Protein AF-A0A8T2LLG4-F1 (afdb_monomer)

Nearest PDB structures (foldseek):
  9bia-assembly1_C  TM=9.193E-01  e=3.62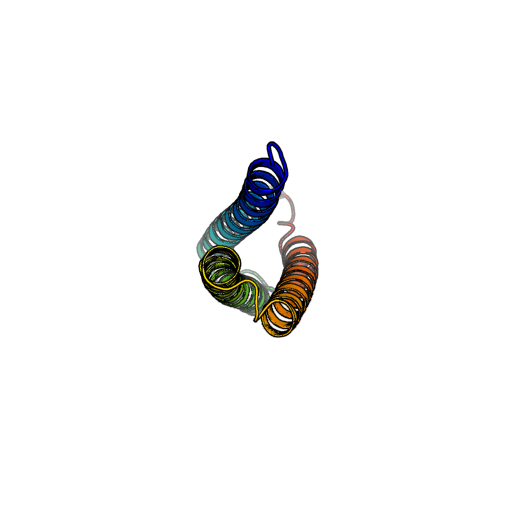6E-09  Mus musculus
  8sza-assembly1_B  TM=8.390E-01  e=1.540E-07  Homo sapiens
  8szb-assembly1_A  TM=8.458E-01  e=3.452E-07  Homo sapiens
  8to0-assembly1_C  TM=4.791E-01  e=3.557E+00  Mus musculus

Mean predicted aligned error: 8.02 Å

Secondary structure (DSSP, 8-state):
-TTSHHHHHHHHHHHHHHHHHHHHHHHHHHHHHHHH-TTSTTHHHHHHHHHHHHHHHHHHHHHHHHHHHHHTT-GGGHHHHHHHHHHHHHHHHHHHHHHHHHHHHH-PPP---

Foldseek 3Di:
DPDPVVVVVVVLVVVLVVLVVLLVVLVVLLVVLVVVPPVDPCSVVLNVLSVVLNVLSVVLNVLSVVLVVCVVPDPVCVVVSVVSVVVSVVSVVVSVVSVVVSCVSSPDPPDDD

pLDDT: mean 78.87, std 12.92, range [36.06, 92.12]

InterPro domains:
  IPR007007 Ninjurin [PF04923] (4-105)
  IPR007007 Ninjurin [PTHR12316] (2-112)

Organism: Astyanax mexicanus (NCBI:txid7994)

Radius of gyration: 17.89 Å; Cα contacts (8 Å, |Δi|>4): 57; chains: 1; bounding box: 47×22×56 Å

Sequence (113 aa):
SLNMNHYANKKSAAESMLDIALLMANASQLKAVLEQGPQFNFYAPLITLISLSLGLQIMVGVLLIFIVKWNLNDEEKQHQLNLMENIATGCVFIIVVINVFITAFGVQRPNQN

Structure (mmCIF, N/CA/C/O backbone):
data_AF-A0A8T2LLG4-F1
#
_entry.id   AF-A0A8T2LLG4-F1
#
loop_
_atom_site.group_PDB
_atom_site.id
_atom_site.type_symbol
_atom_site.label_atom_id
_atom_site.label_alt_id
_atom_site.label_comp_id
_atom_site.label_asym_id
_atom_site.label_entity_id
_atom_site.label_seq_id
_atom_site.pdbx_PDB_ins_code
_atom_site.Cartn_x
_atom_site.Cartn_y
_atom_site.Cartn_z
_atom_site.occupancy
_atom_site.B_iso_or_equiv
_atom_site.auth_seq_id
_atom_site.auth_comp_id
_atom_site.auth_asym_id
_atom_site.auth_atom_id
_atom_site.pdbx_PDB_model_num
ATOM 1 N N . SER A 1 1 ? 9.347 1.624 -33.944 1.00 48.06 1 SER A N 1
ATOM 2 C CA . SER A 1 1 ? 9.451 1.328 -32.498 1.00 48.06 1 SER A CA 1
ATOM 3 C C . SER A 1 1 ? 8.557 2.221 -31.629 1.00 48.06 1 SER A C 1
ATOM 5 O O . SER A 1 1 ? 8.730 2.265 -30.417 1.00 48.06 1 SER A O 1
ATOM 7 N N . LEU A 1 2 ? 7.555 2.899 -32.204 1.00 48.56 2 LEU A N 1
ATOM 8 C CA . LEU A 1 2 ? 6.590 3.684 -31.439 1.00 48.56 2 LEU A CA 1
ATOM 9 C C . LEU A 1 2 ? 5.526 2.758 -30.832 1.00 48.56 2 LEU A C 1
ATOM 11 O O . LEU A 1 2 ? 4.964 1.936 -31.549 1.00 48.56 2 LEU A O 1
ATOM 15 N N . ASN A 1 3 ? 5.251 2.962 -29.540 1.00 54.22 3 ASN A N 1
ATOM 16 C CA . ASN A 1 3 ? 4.079 2.514 -28.764 1.00 54.22 3 ASN A CA 1
ATOM 17 C C . ASN A 1 3 ? 4.227 1.362 -27.749 1.00 54.22 3 ASN A C 1
ATOM 19 O O . ASN A 1 3 ? 3.244 1.090 -27.071 1.00 54.22 3 ASN A O 1
ATOM 23 N N . MET A 1 4 ? 5.403 0.759 -27.522 1.00 54.69 4 MET A N 1
ATOM 24 C CA . MET A 1 4 ? 5.561 -0.188 -26.391 1.00 54.69 4 MET A CA 1
ATOM 25 C C . MET A 1 4 ? 5.919 0.533 -25.077 1.00 54.69 4 MET A C 1
ATOM 27 O O . MET A 1 4 ? 5.211 0.395 -24.082 1.00 54.69 4 MET A O 1
ATOM 31 N N . ASN A 1 5 ? 6.932 1.411 -25.094 1.00 57.47 5 ASN A N 1
ATOM 32 C CA . ASN A 1 5 ? 7.361 2.165 -23.900 1.00 57.47 5 ASN A CA 1
ATOM 33 C C . ASN A 1 5 ? 6.267 3.090 -23.347 1.00 57.47 5 ASN A C 1
ATOM 35 O O . ASN A 1 5 ? 6.177 3.316 -22.144 1.00 57.47 5 ASN A O 1
ATOM 39 N N . HIS A 1 6 ? 5.398 3.609 -24.217 1.00 58.16 6 HIS A N 1
ATOM 40 C CA . HIS A 1 6 ? 4.282 4.456 -23.795 1.00 58.16 6 HIS A CA 1
ATOM 41 C C . HIS A 1 6 ? 3.151 3.648 -23.136 1.00 58.16 6 HIS A C 1
ATOM 43 O O . HIS A 1 6 ? 2.459 4.165 -22.261 1.00 58.16 6 HIS A O 1
ATOM 49 N N . TYR A 1 7 ? 2.974 2.381 -23.526 1.00 57.16 7 TYR A N 1
ATOM 50 C CA . TYR A 1 7 ? 1.990 1.478 -22.932 1.00 57.16 7 TYR A CA 1
ATOM 51 C C . TYR A 1 7 ? 2.479 0.931 -21.584 1.00 57.16 7 TYR A C 1
ATOM 53 O O . TYR A 1 7 ? 1.745 0.988 -20.599 1.00 57.16 7 TYR A O 1
ATOM 61 N N . ALA A 1 8 ? 3.746 0.510 -21.514 1.00 59.62 8 ALA A N 1
ATOM 62 C CA . ALA A 1 8 ? 4.380 0.047 -20.280 1.00 59.62 8 ALA A CA 1
ATOM 63 C C . ALA A 1 8 ? 4.379 1.131 -19.185 1.00 59.62 8 ALA A C 1
ATOM 65 O O . ALA A 1 8 ? 3.955 0.871 -18.059 1.00 59.62 8 ALA A O 1
ATOM 66 N N . ASN A 1 9 ? 4.734 2.375 -19.530 1.00 64.69 9 ASN A N 1
ATOM 67 C CA . ASN A 1 9 ? 4.717 3.480 -18.567 1.00 64.69 9 ASN A CA 1
ATOM 68 C C . ASN A 1 9 ? 3.305 3.826 -18.079 1.00 64.69 9 ASN A C 1
ATOM 70 O O . ASN A 1 9 ? 3.126 4.115 -16.900 1.00 64.69 9 ASN A O 1
ATOM 74 N N . LYS A 1 10 ? 2.288 3.793 -18.952 1.00 66.38 10 LYS A N 1
ATOM 75 C CA . LYS A 1 10 ? 0.900 4.072 -18.546 1.00 66.38 10 LYS A CA 1
ATOM 76 C C . LYS A 1 10 ? 0.318 2.971 -17.664 1.00 66.38 10 LYS A C 1
ATOM 78 O O . LYS A 1 10 ? -0.394 3.288 -16.716 1.00 66.38 10 LYS A O 1
ATOM 83 N N . LYS A 1 11 ? 0.635 1.705 -17.952 1.00 68.25 11 LYS A N 1
ATOM 84 C CA . LYS A 1 11 ? 0.229 0.565 -17.123 1.00 68.25 11 LYS A CA 1
ATOM 85 C C . LYS A 1 11 ? 0.825 0.676 -15.716 1.00 68.25 11 LYS A C 1
ATOM 87 O O . LYS A 1 11 ? 0.078 0.675 -14.745 1.00 68.25 11 LYS A O 1
ATOM 92 N N . SER A 1 12 ? 2.137 0.888 -15.620 1.00 69.81 12 SER A N 1
ATOM 93 C CA . SER A 1 12 ? 2.827 1.053 -14.334 1.00 69.81 12 SER A CA 1
ATOM 94 C C . SER A 1 12 ? 2.356 2.297 -13.563 1.00 69.81 12 SER A C 1
ATOM 96 O O . SER A 1 12 ? 2.190 2.264 -12.342 1.00 69.81 12 SER A O 1
ATOM 98 N N . ALA A 1 13 ? 2.058 3.397 -14.263 1.00 72.12 13 ALA A N 1
ATOM 99 C CA . ALA A 1 13 ? 1.462 4.579 -13.647 1.00 72.12 13 ALA A CA 1
ATOM 100 C C . ALA A 1 13 ? 0.066 4.293 -13.064 1.00 72.12 13 ALA A C 1
ATOM 102 O O . ALA A 1 13 ? -0.235 4.739 -11.963 1.00 72.12 13 ALA A O 1
ATOM 103 N N . ALA A 1 14 ? -0.783 3.536 -13.765 1.00 75.56 14 ALA A N 1
ATOM 104 C CA . ALA A 1 14 ? -2.106 3.171 -13.261 1.00 75.56 14 ALA A CA 1
ATOM 105 C C . ALA A 1 14 ? -2.029 2.222 -12.052 1.00 75.56 14 ALA A C 1
ATOM 107 O O . ALA A 1 14 ? -2.751 2.421 -11.076 1.00 75.56 14 ALA A O 1
ATOM 108 N N . GLU A 1 15 ? -1.129 1.235 -12.091 1.00 70.81 15 GLU A N 1
ATOM 109 C CA . GLU A 1 15 ? -0.879 0.317 -10.971 1.00 70.81 15 GLU A CA 1
ATOM 110 C C . GLU A 1 15 ? -0.378 1.078 -9.733 1.00 70.81 15 GLU A C 1
ATOM 112 O O . GLU A 1 15 ? -0.964 0.970 -8.659 1.00 70.81 15 GLU A O 1
ATOM 117 N N . SER A 1 16 ? 0.618 1.954 -9.896 1.00 76.06 16 SER A N 1
ATOM 118 C CA . SER A 1 16 ? 1.119 2.781 -8.788 1.00 76.06 16 SER A CA 1
ATOM 119 C C . SER A 1 16 ? 0.074 3.758 -8.231 1.00 76.06 16 SER A C 1
ATOM 121 O O . SER A 1 16 ? 0.025 3.977 -7.021 1.00 76.06 16 SER A O 1
ATOM 123 N N . MET A 1 17 ? -0.798 4.328 -9.071 1.00 82.62 17 MET A N 1
ATOM 124 C CA . MET A 1 17 ? -1.892 5.190 -8.603 1.00 82.62 17 MET A CA 1
ATOM 125 C C . MET A 1 17 ? -2.920 4.423 -7.765 1.00 82.62 17 MET A C 1
ATOM 127 O O . MET A 1 17 ? -3.394 4.956 -6.759 1.00 82.62 17 MET A O 1
ATOM 131 N N . LEU A 1 18 ? -3.254 3.187 -8.151 1.00 82.94 18 LEU A N 1
ATOM 132 C CA . LEU A 1 18 ? -4.161 2.331 -7.385 1.00 82.94 18 LEU A CA 1
ATOM 133 C C . LEU A 1 18 ? -3.587 2.032 -5.992 1.00 82.94 18 LEU A C 1
ATOM 135 O O . LEU A 1 18 ? -4.295 2.171 -4.993 1.00 82.94 18 LEU A O 1
ATOM 139 N N . ASP A 1 19 ? -2.300 1.695 -5.919 1.00 82.56 19 ASP A N 1
ATOM 140 C CA . ASP A 1 19 ? -1.628 1.399 -4.652 1.00 82.56 19 ASP A CA 1
ATOM 141 C C . ASP A 1 19 ? -1.598 2.615 -3.719 1.00 82.56 19 ASP A C 1
ATOM 143 O O . ASP A 1 19 ? -1.882 2.495 -2.524 1.00 82.56 19 ASP A O 1
ATOM 147 N N . ILE A 1 20 ? -1.327 3.806 -4.264 1.00 83.75 20 ILE A N 1
ATOM 148 C CA . ILE A 1 20 ? -1.349 5.061 -3.501 1.00 83.75 20 ILE A CA 1
ATOM 149 C C . ILE A 1 20 ? -2.760 5.365 -2.986 1.00 83.75 20 ILE A C 1
ATOM 151 O O . ILE A 1 20 ? -2.915 5.782 -1.836 1.00 83.75 20 ILE A O 1
ATOM 155 N N . ALA A 1 21 ? -3.796 5.145 -3.800 1.00 86.44 21 ALA A N 1
ATOM 156 C CA . ALA A 1 21 ? -5.181 5.356 -3.386 1.00 86.44 21 ALA A CA 1
ATOM 157 C C . ALA A 1 21 ? -5.573 4.421 -2.230 1.00 86.44 21 ALA A C 1
ATOM 159 O O . ALA A 1 21 ? -6.165 4.868 -1.245 1.00 86.44 21 ALA A O 1
ATOM 160 N N . LEU A 1 22 ? -5.185 3.144 -2.309 1.00 82.19 22 LEU A N 1
ATOM 161 C CA . LEU A 1 22 ? -5.409 2.179 -1.233 1.00 82.19 22 LEU A CA 1
ATOM 162 C C . LEU A 1 22 ? -4.620 2.539 0.033 1.00 82.19 22 LEU A C 1
ATOM 164 O O . LEU A 1 22 ? -5.145 2.396 1.137 1.00 82.19 22 LEU A O 1
ATOM 168 N N . LEU A 1 23 ? -3.386 3.034 -0.099 1.00 86.06 23 LEU A N 1
ATOM 169 C CA . LEU A 1 23 ? -2.585 3.506 1.034 1.00 86.06 23 LEU A CA 1
ATOM 170 C C . LEU A 1 23 ? -3.253 4.701 1.718 1.00 86.06 23 LEU A C 1
ATOM 172 O O . LEU A 1 23 ? -3.382 4.726 2.942 1.00 86.06 23 LEU A O 1
ATOM 176 N N . MET A 1 24 ? -3.732 5.669 0.936 1.00 87.31 24 MET A N 1
ATOM 177 C CA . MET A 1 24 ? -4.432 6.845 1.450 1.00 87.31 24 MET A CA 1
ATOM 178 C C . MET A 1 24 ? -5.736 6.463 2.165 1.00 87.31 24 MET A C 1
ATOM 180 O O . MET A 1 24 ? -6.003 6.959 3.262 1.00 87.31 24 MET A O 1
ATOM 184 N N . ALA A 1 25 ? -6.518 5.547 1.589 1.00 85.31 25 ALA A N 1
ATOM 185 C CA . ALA A 1 25 ? -7.741 5.039 2.204 1.00 85.31 25 ALA A CA 1
ATOM 186 C C . ALA A 1 25 ? -7.456 4.324 3.535 1.00 85.31 25 ALA A C 1
ATOM 188 O O . ALA A 1 25 ? -8.157 4.551 4.522 1.00 85.31 25 ALA A O 1
ATOM 189 N N . ASN A 1 26 ? -6.408 3.501 3.597 1.00 84.81 26 ASN A N 1
ATOM 190 C CA . ASN A 1 26 ? -6.005 2.812 4.823 1.00 84.81 26 ASN A CA 1
ATOM 191 C C . ASN A 1 26 ? -5.479 3.776 5.891 1.00 84.81 26 ASN A C 1
ATOM 193 O O . ASN A 1 26 ? -5.815 3.628 7.063 1.00 84.81 26 ASN A O 1
ATOM 197 N N . ALA A 1 27 ? -4.717 4.802 5.507 1.00 85.69 27 ALA A N 1
ATOM 198 C CA . ALA A 1 27 ? -4.244 5.831 6.431 1.00 85.69 27 ALA A CA 1
ATOM 199 C C . ALA A 1 27 ? -5.405 6.646 7.030 1.00 85.69 27 ALA A C 1
ATOM 201 O O . ALA A 1 27 ? -5.425 6.920 8.232 1.00 85.69 27 ALA A O 1
ATOM 202 N N . SER A 1 28 ? -6.402 6.994 6.210 1.00 86.88 28 SER A N 1
ATOM 203 C C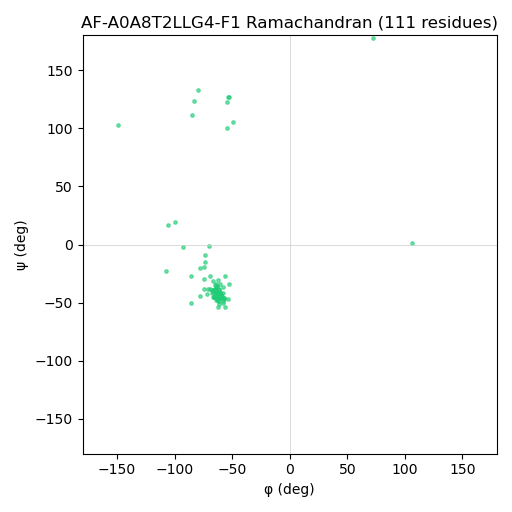A . SER A 1 28 ? -7.617 7.668 6.678 1.00 86.88 28 SER A CA 1
ATOM 204 C C . SER A 1 28 ? -8.419 6.788 7.643 1.00 86.88 28 SER A C 1
ATOM 206 O O . SER A 1 28 ? -8.812 7.256 8.712 1.00 86.88 28 SER A O 1
ATOM 208 N N . GLN A 1 29 ? -8.584 5.500 7.325 1.00 83.75 29 GLN A N 1
ATOM 209 C CA . GLN A 1 29 ? -9.235 4.535 8.214 1.00 83.75 29 GLN A CA 1
ATOM 210 C C . GLN A 1 29 ? -8.467 4.347 9.527 1.00 83.75 29 GLN A C 1
ATOM 212 O O . GLN A 1 29 ? -9.088 4.320 10.587 1.00 83.75 29 GLN A O 1
ATOM 217 N N . LEU A 1 30 ? -7.128 4.287 9.493 1.00 86.19 30 LEU A N 1
ATOM 218 C CA . LEU A 1 30 ? -6.308 4.207 10.705 1.00 86.19 30 LEU A CA 1
ATOM 219 C C . LEU A 1 30 ? -6.574 5.398 11.623 1.00 86.19 30 LEU A C 1
ATOM 221 O O . LEU A 1 30 ? -6.829 5.212 12.810 1.00 86.19 30 LEU A O 1
ATOM 225 N N . LYS A 1 31 ? -6.558 6.615 11.065 1.00 86.25 31 LYS A N 1
ATOM 226 C CA . LYS A 1 31 ? -6.871 7.840 11.809 1.00 86.25 31 LYS A CA 1
ATOM 227 C C . LYS A 1 31 ? -8.264 7.761 12.438 1.00 86.25 31 LYS A C 1
ATOM 229 O O . LYS A 1 31 ? -8.394 8.030 13.626 1.00 86.25 31 LYS A O 1
ATOM 234 N N . ALA A 1 32 ? -9.272 7.327 11.682 1.00 83.88 32 ALA A N 1
ATOM 235 C CA . ALA A 1 32 ? -10.642 7.199 12.178 1.00 83.88 32 ALA A CA 1
ATOM 236 C C . ALA A 1 32 ? -10.791 6.147 13.295 1.00 83.88 32 ALA A C 1
ATOM 238 O O . ALA A 1 32 ? -11.598 6.323 14.208 1.00 83.88 32 ALA A O 1
ATOM 239 N N . VAL A 1 33 ? -10.032 5.045 13.249 1.00 82.50 33 VAL A N 1
ATOM 240 C CA . VAL A 1 33 ? -10.021 4.038 14.326 1.00 82.50 33 VAL A CA 1
ATOM 241 C C . VAL A 1 33 ? -9.313 4.582 15.566 1.00 82.50 33 VAL A C 1
ATOM 243 O O . VAL A 1 33 ? -9.825 4.421 16.669 1.00 82.50 33 VAL A O 1
ATOM 246 N N . LEU A 1 34 ? -8.183 5.277 15.400 1.00 83.00 34 LEU A N 1
ATOM 247 C CA . LEU A 1 34 ? -7.461 5.914 16.506 1.00 83.00 34 LEU A CA 1
ATOM 248 C C . LEU A 1 34 ? -8.307 6.989 17.208 1.00 83.00 34 LEU A C 1
ATOM 250 O O . LEU A 1 34 ? -8.283 7.070 18.433 1.00 83.00 34 LEU A O 1
ATOM 254 N N . GLU A 1 35 ? -9.089 7.770 16.456 1.00 82.25 35 GLU A N 1
ATOM 255 C CA . GLU A 1 35 ? -9.996 8.796 16.997 1.00 82.25 35 GLU A CA 1
ATOM 256 C C . GLU A 1 35 ? -11.156 8.211 17.819 1.00 82.25 35 GLU A C 1
ATOM 258 O O . GLU A 1 35 ? -11.591 8.839 18.781 1.00 82.25 35 GLU A O 1
ATOM 263 N N . GLN A 1 36 ? -11.634 7.004 17.494 1.00 79.69 36 GLN A N 1
ATOM 264 C CA . GLN A 1 36 ? -12.654 6.307 18.297 1.00 79.69 36 GLN A CA 1
ATOM 265 C C . GLN A 1 36 ? -12.115 5.841 19.658 1.00 79.69 36 GLN A C 1
ATOM 267 O O . GLN A 1 36 ? -12.873 5.707 20.619 1.00 79.69 36 GLN A O 1
ATOM 272 N N . GLY A 1 37 ? -10.806 5.600 19.751 1.00 76.75 37 GLY A N 1
ATOM 273 C CA . GLY A 1 37 ? -10.146 5.151 20.969 1.00 76.75 37 GLY A CA 1
ATOM 274 C C . GLY A 1 37 ? -10.441 3.690 21.359 1.00 76.75 37 GLY A C 1
ATOM 275 O O . GLY A 1 37 ? -11.215 2.979 20.713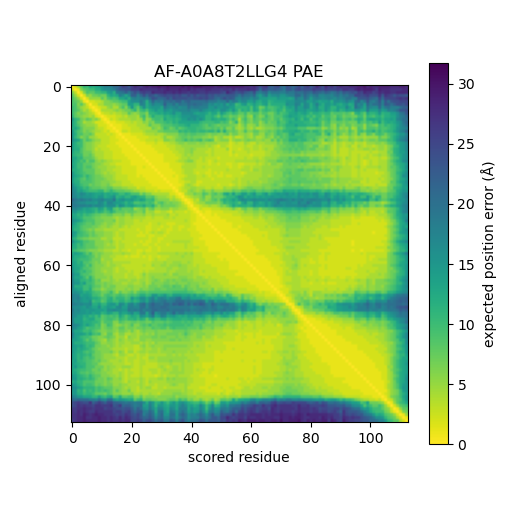 1.00 76.75 37 GLY A O 1
ATOM 276 N N . PRO A 1 38 ? -9.827 3.209 22.455 1.00 77.00 38 PRO A N 1
ATOM 277 C CA . PRO A 1 38 ? -9.826 1.795 22.849 1.00 77.00 38 PRO A CA 1
ATOM 278 C C . PRO A 1 38 ? -11.177 1.260 23.348 1.00 77.00 38 PRO A C 1
ATOM 280 O O . PRO A 1 38 ? -11.281 0.081 23.674 1.00 77.00 38 PRO A O 1
ATOM 283 N N . GLN A 1 39 ? -12.215 2.099 23.410 1.00 73.81 39 GLN A N 1
ATOM 284 C CA . GLN A 1 39 ? -13.574 1.691 23.791 1.00 73.81 39 GLN A CA 1
ATOM 285 C C . GLN A 1 39 ? -14.281 0.885 22.688 1.00 73.81 39 GLN A C 1
ATOM 287 O O . GLN A 1 39 ? -15.343 0.307 22.911 1.00 73.81 39 GLN A O 1
ATOM 292 N N . PHE A 1 40 ? -13.687 0.824 21.496 1.00 71.44 40 PHE A N 1
ATOM 293 C CA . PHE A 1 40 ? -14.183 0.038 20.382 1.00 71.44 40 PHE A CA 1
ATOM 294 C C . PHE A 1 40 ? -13.726 -1.430 20.483 1.00 71.44 40 PHE A C 1
ATOM 296 O O . PHE A 1 40 ? -12.533 -1.725 20.516 1.00 71.44 40 PHE A O 1
ATOM 303 N N . ASN A 1 41 ? -14.675 -2.375 20.478 1.00 75.56 41 ASN A N 1
ATOM 304 C CA . ASN A 1 41 ? -14.402 -3.811 20.677 1.00 75.56 41 ASN A CA 1
ATOM 305 C C . ASN A 1 41 ? -13.394 -4.416 19.685 1.00 75.56 41 ASN A C 1
ATOM 307 O O . ASN A 1 41 ? -12.718 -5.387 20.015 1.00 75.56 41 ASN A O 1
ATOM 311 N N . PHE A 1 42 ? -13.277 -3.853 18.480 1.00 77.88 42 PHE A N 1
ATOM 312 C CA . PHE A 1 42 ? -12.333 -4.321 17.462 1.00 77.88 42 PHE A CA 1
ATOM 313 C C . PHE A 1 42 ? -11.123 -3.390 17.287 1.00 77.88 42 PHE A C 1
ATOM 315 O O . PHE A 1 42 ? -10.416 -3.508 16.293 1.00 77.88 42 PHE A O 1
ATOM 322 N N . TYR A 1 43 ? -10.847 -2.494 18.241 1.00 78.44 43 TYR A N 1
ATOM 323 C CA . TYR A 1 43 ? -9.789 -1.478 18.140 1.00 78.44 43 TYR A CA 1
ATOM 324 C C . TYR A 1 43 ? -8.406 -2.084 17.873 1.00 78.44 43 TYR A C 1
ATOM 326 O O . TYR A 1 43 ? -7.756 -1.749 16.886 1.00 78.44 43 TYR A O 1
ATOM 334 N N . ALA A 1 44 ? -7.978 -3.031 18.712 1.00 83.81 44 ALA A N 1
ATOM 335 C CA . ALA A 1 44 ? -6.691 -3.703 18.552 1.00 83.81 44 ALA A CA 1
ATOM 336 C C . ALA A 1 44 ? -6.583 -4.498 17.231 1.00 83.81 44 ALA A C 1
ATOM 338 O O . ALA A 1 44 ? -5.649 -4.228 16.474 1.00 83.81 44 ALA A O 1
ATOM 339 N N . PRO A 1 45 ? -7.515 -5.417 16.887 1.00 85.94 45 PRO A N 1
ATOM 340 C CA . PRO A 1 45 ? -7.405 -6.176 15.643 1.00 85.94 45 PRO A CA 1
ATOM 341 C C . PRO A 1 45 ? -7.487 -5.297 14.384 1.00 85.94 45 PRO A C 1
ATOM 343 O O . PRO A 1 45 ? -6.736 -5.548 13.443 1.00 85.94 45 PRO A O 1
ATOM 346 N N . LEU A 1 46 ? -8.309 -4.239 14.355 1.00 86.81 46 LEU A N 1
ATOM 347 C CA . LEU A 1 46 ? -8.346 -3.312 13.213 1.00 86.81 46 LEU A CA 1
ATOM 348 C C . LEU A 1 46 ? -7.046 -2.536 13.048 1.00 86.81 46 LEU A C 1
ATOM 350 O O . LEU A 1 46 ? -6.538 -2.453 11.934 1.00 86.81 46 LEU A O 1
ATOM 354 N N . ILE A 1 47 ? -6.476 -2.003 14.130 1.00 87.56 47 ILE A N 1
ATOM 355 C CA . ILE A 1 47 ? -5.191 -1.296 14.057 1.00 87.56 47 ILE A CA 1
ATOM 356 C C . ILE A 1 47 ? -4.090 -2.231 13.558 1.00 87.56 47 ILE A C 1
ATOM 358 O O . ILE A 1 47 ? -3.276 -1.818 12.731 1.00 87.56 47 ILE A O 1
ATOM 362 N N . THR A 1 48 ? -4.072 -3.489 14.008 1.00 90.56 48 THR A N 1
ATOM 363 C CA . THR A 1 48 ? -3.111 -4.485 13.522 1.00 90.56 48 THR A CA 1
ATOM 364 C C . THR A 1 48 ? -3.295 -4.768 12.032 1.00 90.56 48 THR A C 1
ATOM 366 O O . THR A 1 48 ? -2.310 -4.739 11.296 1.00 90.56 48 THR A O 1
ATOM 369 N N . LEU A 1 49 ? -4.529 -4.987 11.564 1.00 90.44 49 LEU A N 1
ATOM 370 C CA . LEU A 1 49 ? -4.818 -5.233 10.147 1.00 90.44 49 LEU A CA 1
ATOM 371 C C . LEU A 1 49 ? -4.445 -4.029 9.270 1.00 90.44 49 LEU A C 1
ATOM 373 O O . LEU A 1 49 ? -3.782 -4.199 8.247 1.00 90.44 49 LEU A O 1
ATOM 377 N N . ILE A 1 50 ? -4.811 -2.813 9.687 1.00 89.94 50 ILE A N 1
ATOM 378 C CA . ILE A 1 50 ? -4.505 -1.585 8.943 1.00 89.94 50 ILE A CA 1
ATOM 379 C C . ILE A 1 50 ? -2.991 -1.339 8.899 1.00 89.94 50 ILE A C 1
ATOM 381 O O . ILE A 1 50 ? -2.447 -1.056 7.833 1.00 89.94 50 ILE A O 1
ATOM 385 N N . SER A 1 51 ? -2.287 -1.508 10.022 1.00 91.25 51 SER A N 1
ATOM 386 C CA . SER A 1 51 ? -0.825 -1.354 10.078 1.00 91.25 51 SER A CA 1
ATOM 387 C C . SER A 1 51 ? -0.108 -2.394 9.214 1.00 91.25 51 SER A C 1
ATOM 389 O O . SER A 1 51 ? 0.840 -2.055 8.506 1.00 91.25 51 SER A O 1
ATOM 391 N N . LEU A 1 52 ? -0.582 -3.646 9.225 1.00 91.75 52 LEU A N 1
ATOM 392 C CA . LEU A 1 52 ? -0.068 -4.707 8.359 1.00 91.75 52 LEU A CA 1
ATOM 393 C C . LEU A 1 52 ? -0.265 -4.352 6.880 1.00 91.75 52 LEU A C 1
ATOM 395 O O . LEU A 1 52 ? 0.672 -4.475 6.092 1.00 91.75 52 LEU A O 1
ATOM 399 N N . SER A 1 53 ? -1.448 -3.854 6.508 1.00 91.12 53 SER A N 1
ATOM 400 C CA . SER A 1 53 ? -1.711 -3.425 5.136 1.00 91.12 53 SER A CA 1
ATOM 401 C C . SER A 1 53 ? -0.821 -2.256 4.708 1.00 91.12 53 SER A C 1
ATOM 403 O O . SER A 1 53 ? -0.302 -2.283 3.595 1.00 91.12 53 SER A O 1
ATOM 405 N N . LEU A 1 54 ? -0.626 -1.249 5.566 1.00 91.25 54 LEU A N 1
ATOM 406 C CA . LEU A 1 54 ? 0.233 -0.098 5.269 1.00 91.25 54 LEU A CA 1
ATOM 407 C C . LEU A 1 54 ? 1.696 -0.521 5.083 1.00 91.25 54 LEU A C 1
ATOM 409 O O . LEU A 1 54 ? 2.354 -0.075 4.144 1.00 91.25 54 LEU A O 1
ATOM 413 N N . GLY A 1 55 ? 2.196 -1.425 5.931 1.00 92.12 55 GLY A N 1
ATOM 414 C CA . GLY A 1 55 ? 3.546 -1.975 5.798 1.00 92.12 55 GLY A CA 1
ATOM 415 C C . GLY A 1 55 ? 3.745 -2.726 4.479 1.00 92.12 55 GLY A C 1
ATOM 416 O O . GLY A 1 55 ? 4.731 -2.495 3.776 1.00 92.12 55 GLY A O 1
ATOM 417 N N . LEU A 1 56 ? 2.780 -3.573 4.101 1.00 90.44 56 LEU A N 1
ATOM 418 C CA . LEU A 1 56 ? 2.810 -4.292 2.826 1.00 90.44 56 LEU A CA 1
ATOM 419 C C . LEU A 1 56 ? 2.741 -3.337 1.624 1.00 90.44 56 LEU A C 1
ATOM 421 O O . LEU A 1 56 ? 3.485 -3.528 0.666 1.00 90.44 56 LEU A O 1
ATOM 425 N N . GLN A 1 57 ? 1.916 -2.287 1.678 1.00 90.38 57 GLN A N 1
ATOM 426 C CA . GLN A 1 57 ? 1.813 -1.280 0.613 1.00 90.38 57 GLN A CA 1
ATOM 427 C C . GLN A 1 57 ? 3.125 -0.516 0.404 1.00 90.38 57 GLN A C 1
ATOM 429 O O . GLN A 1 57 ? 3.538 -0.321 -0.736 1.00 90.38 57 GLN A O 1
ATOM 434 N N . ILE A 1 58 ? 3.818 -0.127 1.480 1.00 90.62 58 ILE A N 1
ATOM 435 C CA . ILE A 1 58 ? 5.135 0.524 1.377 1.00 90.62 58 ILE A CA 1
ATOM 436 C C . ILE A 1 58 ? 6.152 -0.428 0.736 1.00 90.62 58 ILE A C 1
ATOM 438 O O . ILE A 1 58 ? 6.893 -0.023 -0.161 1.00 90.62 58 ILE A O 1
ATOM 442 N N . MET A 1 59 ? 6.170 -1.698 1.154 1.00 90.62 59 MET A N 1
ATOM 443 C CA . MET A 1 59 ? 7.061 -2.708 0.580 1.00 90.62 59 MET A CA 1
ATOM 444 C C . MET A 1 59 ? 6.798 -2.910 -0.921 1.00 90.62 59 MET A C 1
ATOM 446 O O . MET A 1 59 ? 7.744 -2.913 -1.708 1.00 90.62 59 MET A O 1
ATOM 450 N N . VAL A 1 60 ? 5.529 -3.032 -1.326 1.00 89.56 60 VAL A N 1
ATOM 451 C CA . VAL A 1 60 ? 5.127 -3.151 -2.737 1.00 89.56 60 VAL A CA 1
ATOM 452 C C . VAL A 1 60 ? 5.504 -1.896 -3.521 1.00 89.56 60 VAL A C 1
ATOM 454 O O . VAL A 1 60 ? 6.114 -2.016 -4.578 1.00 89.56 60 VAL A O 1
ATOM 457 N N . GLY A 1 61 ? 5.237 -0.700 -2.992 1.00 87.75 61 GLY A N 1
ATOM 458 C CA . GLY A 1 61 ? 5.601 0.557 -3.648 1.00 87.75 61 GLY A CA 1
ATOM 459 C C . GLY A 1 61 ? 7.105 0.664 -3.9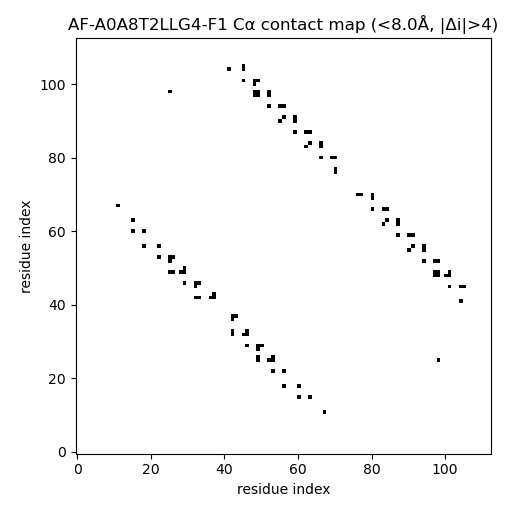16 1.00 87.75 61 GLY A C 1
ATOM 460 O O . GLY A 1 61 ? 7.518 1.041 -5.012 1.00 87.75 61 GLY A O 1
ATOM 461 N N . VAL A 1 62 ? 7.941 0.254 -2.955 1.00 89.12 62 VAL A N 1
ATOM 462 C CA . VAL A 1 62 ? 9.399 0.183 -3.143 1.00 89.12 62 VAL A CA 1
ATOM 463 C C . VAL A 1 62 ? 9.769 -0.866 -4.198 1.00 89.12 62 VAL A C 1
ATOM 465 O O . VAL A 1 62 ? 10.571 -0.575 -5.086 1.00 89.12 62 VAL A O 1
ATOM 468 N N . LEU A 1 63 ? 9.172 -2.060 -4.140 1.00 87.31 63 LEU A N 1
ATOM 469 C CA . LEU A 1 63 ? 9.420 -3.144 -5.093 1.00 87.31 63 LEU A CA 1
ATOM 470 C C . LEU A 1 63 ? 9.078 -2.728 -6.534 1.00 87.31 63 LEU A C 1
ATOM 472 O O . LEU A 1 63 ? 9.880 -2.954 -7.437 1.00 87.31 63 LEU A O 1
ATOM 476 N N . LEU A 1 64 ? 7.945 -2.052 -6.739 1.00 85.12 64 LEU A N 1
ATOM 477 C CA . LEU A 1 64 ? 7.521 -1.535 -8.041 1.00 85.12 64 LEU A CA 1
ATOM 478 C C . LEU A 1 64 ? 8.472 -0.457 -8.575 1.00 85.12 64 LEU A C 1
ATOM 480 O O . LEU A 1 64 ? 8.824 -0.494 -9.752 1.00 85.12 64 LEU A O 1
ATOM 484 N N . ILE A 1 65 ? 8.965 0.459 -7.729 1.00 84.81 65 ILE A N 1
ATOM 485 C CA . ILE A 1 65 ? 9.983 1.445 -8.140 1.00 84.81 65 ILE A CA 1
ATOM 486 C C . ILE A 1 65 ? 11.251 0.737 -8.637 1.00 84.81 65 ILE A C 1
ATOM 488 O O . ILE A 1 65 ? 11.822 1.135 -9.655 1.00 84.81 65 ILE A O 1
ATOM 492 N N . PHE A 1 66 ? 11.694 -0.317 -7.945 1.00 83.81 66 PHE A N 1
ATOM 493 C CA . PHE A 1 66 ? 12.845 -1.110 -8.376 1.00 83.81 66 PHE A CA 1
ATOM 494 C C . PHE A 1 66 ? 12.586 -1.849 -9.689 1.00 83.81 66 PHE A C 1
ATOM 496 O O . PHE A 1 66 ? 13.440 -1.792 -10.573 1.00 83.81 66 PHE A O 1
ATOM 503 N N . ILE A 1 67 ? 11.421 -2.484 -9.846 1.00 83.06 67 ILE A N 1
ATOM 504 C CA . ILE A 1 67 ? 11.024 -3.177 -11.081 1.00 83.06 67 ILE A CA 1
ATOM 505 C C . ILE A 1 67 ? 11.045 -2.209 -12.264 1.00 83.06 67 ILE A C 1
ATOM 507 O O . ILE A 1 67 ? 11.694 -2.492 -13.266 1.00 83.06 67 ILE A O 1
ATOM 511 N N . VAL A 1 68 ? 10.417 -1.036 -12.141 1.00 80.12 68 VAL A N 1
ATOM 512 C CA . VAL A 1 68 ? 10.378 -0.033 -13.218 1.00 80.12 68 VAL A CA 1
ATOM 513 C C . VAL A 1 68 ? 11.783 0.450 -13.572 1.00 80.12 68 VAL A C 1
ATOM 515 O O . VAL A 1 68 ? 12.122 0.549 -14.751 1.00 80.12 68 VAL A O 1
ATOM 518 N N . LYS A 1 69 ? 12.629 0.721 -12.568 1.00 81.06 69 LYS A N 1
ATOM 519 C CA . LYS A 1 69 ? 14.009 1.171 -12.807 1.00 81.06 69 LYS A CA 1
ATOM 520 C C . LYS A 1 69 ? 14.869 0.095 -13.467 1.00 81.06 69 LYS A C 1
ATOM 522 O O . LYS A 1 69 ? 15.638 0.437 -14.358 1.00 81.06 69 LYS A O 1
ATOM 527 N N . TRP A 1 70 ? 14.751 -1.172 -13.064 1.00 75.94 70 TRP A N 1
ATOM 528 C CA . TRP A 1 70 ? 15.515 -2.260 -13.684 1.00 75.94 70 TRP A CA 1
ATOM 529 C C . TRP A 1 70 ? 14.994 -2.641 -15.067 1.00 75.94 70 TRP A C 1
ATOM 531 O O . TRP A 1 70 ? 15.805 -2.878 -15.956 1.00 75.94 70 TRP A O 1
ATOM 541 N N . ASN A 1 71 ? 13.675 -2.643 -15.274 1.00 75.69 71 ASN A N 1
ATOM 542 C CA . ASN A 1 71 ? 13.067 -2.944 -16.570 1.00 75.69 71 ASN A CA 1
ATOM 543 C C . ASN A 1 71 ? 13.506 -1.952 -17.658 1.00 75.69 71 ASN A C 1
ATOM 545 O O . ASN A 1 71 ? 13.691 -2.335 -18.806 1.00 75.69 71 ASN A O 1
ATOM 549 N N . LEU A 1 72 ? 13.734 -0.685 -17.294 1.00 68.69 72 LEU A N 1
ATOM 550 C CA . LEU A 1 72 ? 14.264 0.329 -18.212 1.00 68.69 72 LEU A CA 1
ATOM 551 C C . LEU A 1 72 ? 15.776 0.222 -18.459 1.00 68.69 72 LEU A C 1
ATOM 553 O O . LEU A 1 72 ? 16.263 0.803 -19.426 1.00 68.69 72 LEU A O 1
ATOM 557 N N . ASN A 1 73 ? 16.522 -0.448 -17.577 1.00 70.00 73 ASN A N 1
ATOM 558 C CA . ASN A 1 73 ? 17.984 -0.400 -17.570 1.00 70.00 73 ASN A CA 1
ATOM 559 C C . ASN A 1 73 ? 18.651 -1.691 -18.071 1.00 70.00 73 ASN A C 1
ATOM 561 O O . ASN A 1 73 ? 19.795 -1.617 -18.499 1.00 70.00 73 ASN A O 1
ATOM 565 N N . ASP A 1 74 ? 17.978 -2.847 -18.022 1.00 65.44 74 ASP A N 1
ATOM 566 C CA . ASP A 1 74 ? 18.550 -4.141 -18.432 1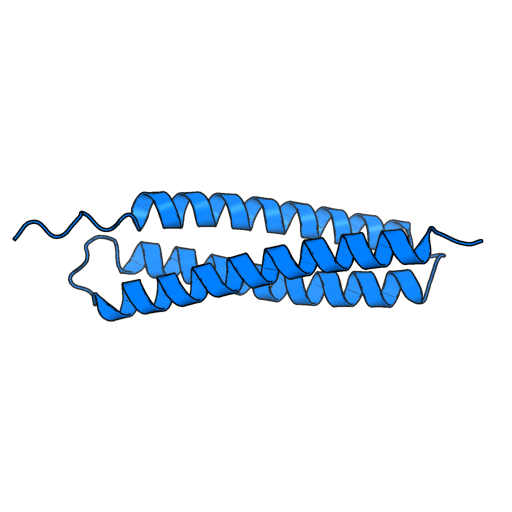.00 65.44 74 ASP A CA 1
ATOM 567 C C . ASP A 1 74 ? 17.486 -5.103 -19.001 1.00 65.44 74 ASP A C 1
ATOM 569 O O . ASP A 1 74 ? 16.768 -5.776 -18.257 1.00 65.44 74 ASP A O 1
ATOM 573 N N . GLU A 1 75 ? 17.430 -5.248 -20.331 1.00 66.88 75 GLU A N 1
ATOM 574 C CA . GLU A 1 75 ? 16.552 -6.224 -21.005 1.00 66.88 75 GLU A CA 1
ATOM 575 C C . GLU A 1 75 ? 17.032 -7.686 -20.863 1.00 66.88 75 GLU A C 1
ATOM 577 O O . GLU A 1 75 ? 16.253 -8.615 -21.063 1.00 66.88 75 GLU A O 1
ATOM 582 N N . GLU A 1 76 ? 18.279 -7.942 -20.449 1.00 72.06 76 GLU A N 1
ATOM 583 C CA . GLU A 1 76 ? 18.767 -9.317 -20.230 1.00 72.06 76 GLU A CA 1
ATOM 584 C C . GLU A 1 76 ? 18.212 -9.967 -18.949 1.00 72.06 76 GLU A C 1
ATOM 586 O O . GLU A 1 76 ? 18.200 -11.193 -18.823 1.00 72.06 76 GLU A O 1
ATOM 591 N N . LYS A 1 77 ? 17.703 -9.179 -17.989 1.00 72.50 77 LYS A N 1
ATOM 592 C CA . LYS A 1 77 ? 17.214 -9.678 -16.685 1.00 72.50 77 LYS A CA 1
ATOM 593 C C . LYS A 1 77 ? 15.697 -9.842 -16.603 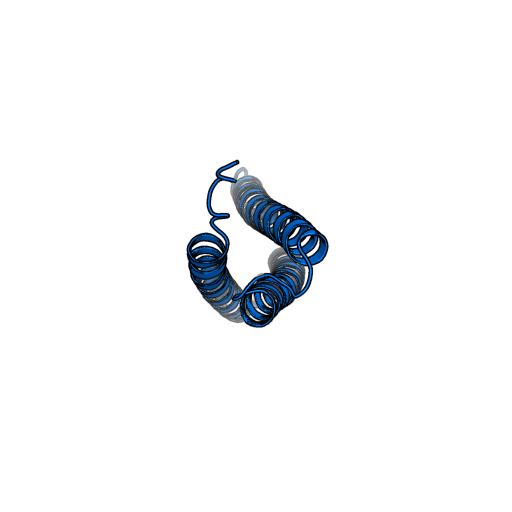1.00 72.50 77 LYS A C 1
ATOM 595 O O . LYS A 1 77 ? 15.145 -9.963 -15.508 1.00 72.50 77 LYS A O 1
ATOM 600 N N . GLN A 1 78 ? 15.023 -9.924 -17.747 1.00 76.00 78 GLN A N 1
ATOM 601 C CA . GLN A 1 78 ? 13.563 -10.054 -17.850 1.00 76.00 78 GLN A CA 1
ATOM 602 C C . GLN A 1 78 ? 12.992 -11.214 -17.014 1.00 76.00 78 GLN A C 1
ATOM 604 O O . GLN A 1 78 ? 11.930 -11.082 -16.413 1.00 76.00 78 GLN A O 1
ATOM 609 N N . HIS A 1 79 ? 13.721 -12.327 -16.866 1.00 79.12 79 HIS A N 1
ATOM 610 C CA . HIS A 1 79 ? 13.269 -13.430 -16.010 1.00 79.12 79 HIS A CA 1
ATOM 611 C C . HIS A 1 79 ? 13.226 -13.056 -14.515 1.00 79.12 79 HIS A C 1
ATOM 613 O O . HIS A 1 79 ? 12.316 -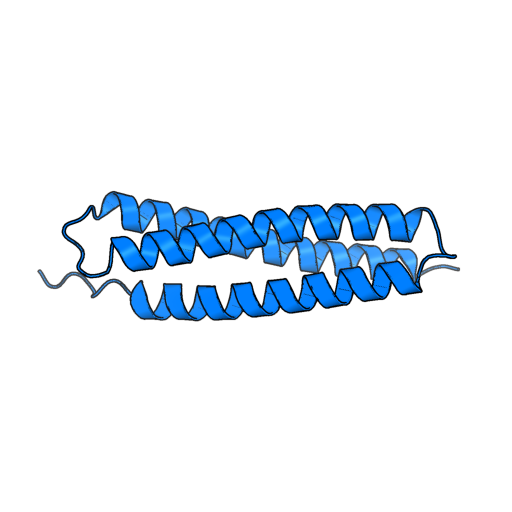13.472 -13.797 1.00 79.12 79 HIS A O 1
ATOM 619 N N . GLN A 1 80 ? 14.204 -12.295 -14.013 1.00 81.50 80 GLN A N 1
ATOM 620 C CA . GLN A 1 80 ? 14.198 -11.850 -12.614 1.00 81.50 80 GLN A CA 1
ATOM 621 C C . GLN A 1 80 ? 13.113 -10.795 -12.386 1.00 81.50 80 GLN A C 1
ATOM 623 O O . GLN A 1 80 ? 12.415 -10.852 -11.377 1.00 81.50 80 GLN A O 1
ATOM 628 N N . LEU A 1 81 ? 12.919 -9.897 -13.355 1.00 83.62 81 LEU A N 1
ATOM 629 C CA . LEU A 1 81 ? 11.869 -8.881 -13.312 1.00 83.62 81 LEU A CA 1
ATOM 630 C C . LEU A 1 81 ? 10.473 -9.506 -13.274 1.00 83.62 81 LEU A C 1
ATOM 632 O O . LEU A 1 81 ? 9.702 -9.173 -12.380 1.00 83.62 81 LEU A O 1
ATOM 636 N N . ASN A 1 82 ? 10.195 -10.498 -14.126 1.00 85.19 82 ASN A N 1
ATOM 637 C CA . ASN A 1 82 ? 8.929 -11.239 -14.099 1.00 85.19 82 ASN A CA 1
ATOM 638 C C . ASN A 1 82 ? 8.665 -11.920 -12.747 1.00 85.19 82 ASN A C 1
ATOM 640 O O . ASN A 1 82 ? 7.523 -11.986 -12.294 1.00 85.19 82 ASN A O 1
ATOM 644 N N . LEU A 1 83 ? 9.704 -12.436 -12.080 1.00 86.19 83 LEU A N 1
ATOM 645 C CA . LEU A 1 83 ? 9.542 -13.019 -10.748 1.00 86.19 83 LEU A CA 1
ATOM 646 C C . LEU A 1 83 ? 9.171 -11.944 -9.717 1.00 86.19 83 LEU A C 1
ATOM 648 O O . LEU A 1 83 ? 8.259 -12.157 -8.921 1.00 86.19 83 LEU A O 1
ATOM 652 N N . MET A 1 84 ? 9.849 -10.794 -9.742 1.00 87.50 84 MET A N 1
ATOM 653 C CA . MET A 1 84 ? 9.565 -9.678 -8.833 1.00 87.50 84 MET A CA 1
ATOM 654 C C . MET A 1 84 ? 8.170 -9.089 -9.077 1.00 87.50 84 MET A C 1
ATOM 656 O O . MET A 1 84 ? 7.467 -8.801 -8.111 1.00 87.50 84 MET A O 1
ATOM 660 N N . GLU A 1 85 ? 7.734 -8.981 -10.334 1.00 87.88 85 GLU A N 1
ATOM 661 C CA . GLU A 1 85 ? 6.375 -8.561 -10.705 1.00 87.88 85 GLU A CA 1
ATOM 662 C C . GLU A 1 85 ? 5.306 -9.544 -10.213 1.00 87.88 85 GLU A C 1
ATOM 664 O O . GLU A 1 85 ? 4.291 -9.128 -9.650 1.00 87.88 85 GLU A O 1
ATOM 669 N N . ASN A 1 86 ? 5.539 -10.852 -10.349 1.00 89.25 86 ASN A N 1
ATOM 670 C CA . ASN A 1 86 ? 4.620 -11.866 -9.826 1.00 89.25 86 ASN A CA 1
ATOM 671 C C . ASN A 1 86 ? 4.539 -11.830 -8.293 1.00 89.25 86 ASN A C 1
ATOM 673 O O . ASN A 1 86 ? 3.448 -11.960 -7.734 1.00 89.25 86 ASN A O 1
ATOM 677 N N . ILE A 1 87 ? 5.667 -11.610 -7.608 1.00 90.56 87 ILE A N 1
ATOM 678 C CA . ILE A 1 87 ? 5.694 -11.401 -6.154 1.00 90.56 87 ILE A CA 1
ATOM 679 C C . ILE A 1 87 ? 4.898 -10.144 -5.788 1.00 90.56 87 ILE A C 1
ATOM 681 O O . ILE A 1 87 ? 4.036 -10.217 -4.915 1.00 90.56 87 ILE A O 1
ATOM 685 N N . ALA A 1 88 ? 5.131 -9.019 -6.473 1.00 88.69 88 ALA A N 1
ATOM 686 C CA . ALA A 1 88 ? 4.401 -7.773 -6.246 1.00 88.69 88 ALA A CA 1
ATOM 687 C C . ALA A 1 88 ? 2.888 -7.975 -6.419 1.00 88.69 88 ALA A C 1
ATOM 689 O O . ALA A 1 88 ? 2.116 -7.613 -5.535 1.00 88.69 88 ALA A O 1
ATOM 690 N N . THR A 1 89 ? 2.474 -8.648 -7.494 1.00 89.69 89 THR A N 1
ATOM 691 C CA . THR A 1 89 ? 1.068 -8.979 -7.773 1.00 89.69 89 THR A CA 1
ATOM 692 C C . THR A 1 89 ? 0.456 -9.843 -6.666 1.00 89.69 89 THR A C 1
ATOM 694 O O . THR A 1 89 ? -0.648 -9.566 -6.195 1.00 89.69 89 THR A O 1
ATOM 697 N N . GLY A 1 90 ? 1.183 -10.861 -6.193 1.00 91.75 90 GLY A N 1
ATOM 698 C CA . GLY A 1 90 ? 0.759 -11.686 -5.060 1.00 91.75 90 GLY A CA 1
ATOM 699 C C . GLY A 1 90 ? 0.619 -10.883 -3.762 1.00 91.75 90 GLY A C 1
ATOM 700 O O . GLY A 1 90 ? -0.365 -11.041 -3.039 1.00 91.75 90 GLY A O 1
ATOM 701 N N . CYS A 1 91 ? 1.553 -9.971 -3.483 1.00 90.31 91 CYS A N 1
ATOM 702 C CA . CYS A 1 91 ? 1.477 -9.071 -2.332 1.00 90.31 91 CYS A CA 1
ATOM 703 C C . CYS A 1 91 ? 0.279 -8.114 -2.421 1.00 90.31 91 CYS A C 1
ATOM 705 O O . CYS A 1 91 ? -0.433 -7.954 -1.431 1.00 90.31 91 CYS A O 1
ATOM 707 N N . VAL A 1 92 ? 0.013 -7.529 -3.594 1.00 89.62 92 VAL A N 1
ATOM 708 C CA . VAL A 1 92 ? -1.168 -6.681 -3.842 1.00 89.62 92 VAL A CA 1
ATOM 709 C C . VAL A 1 92 ? -2.455 -7.462 -3.598 1.00 89.62 92 VAL A C 1
ATOM 711 O O . VAL A 1 92 ? -3.357 -6.968 -2.925 1.00 89.62 92 VAL A O 1
ATOM 714 N N . PHE A 1 93 ? -2.535 -8.710 -4.059 1.00 90.62 93 PHE A N 1
ATOM 715 C CA . PHE A 1 93 ? -3.694 -9.558 -3.791 1.00 90.62 93 PHE A CA 1
ATOM 716 C C . PHE A 1 93 ? -3.920 -9.775 -2.285 1.00 90.62 93 PHE A C 1
ATOM 718 O O . PHE A 1 93 ? -5.043 -9.639 -1.799 1.00 90.62 93 PHE A O 1
ATOM 725 N N . ILE A 1 94 ? -2.853 -10.036 -1.523 1.00 90.75 94 ILE A N 1
ATOM 726 C CA . ILE A 1 94 ? -2.928 -10.173 -0.060 1.00 90.75 94 ILE A CA 1
ATOM 727 C C . ILE A 1 94 ? -3.392 -8.862 0.594 1.00 90.75 94 ILE A C 1
ATOM 729 O O . ILE A 1 94 ? -4.249 -8.896 1.476 1.00 90.75 94 ILE A O 1
ATOM 733 N N . ILE A 1 95 ? -2.882 -7.711 0.142 1.00 90.69 95 ILE A N 1
ATOM 734 C CA . ILE A 1 95 ? -3.316 -6.384 0.609 1.00 90.69 95 ILE A CA 1
ATOM 735 C C . ILE A 1 95 ? -4.820 -6.203 0.388 1.00 90.69 95 ILE A C 1
ATOM 737 O O . ILE A 1 95 ? -5.527 -5.786 1.303 1.00 90.69 95 ILE A O 1
ATOM 741 N N . VAL A 1 96 ? -5.333 -6.556 -0.794 1.00 89.75 96 VAL A N 1
ATOM 742 C CA . VAL A 1 96 ? -6.769 -6.467 -1.099 1.00 89.75 96 VAL A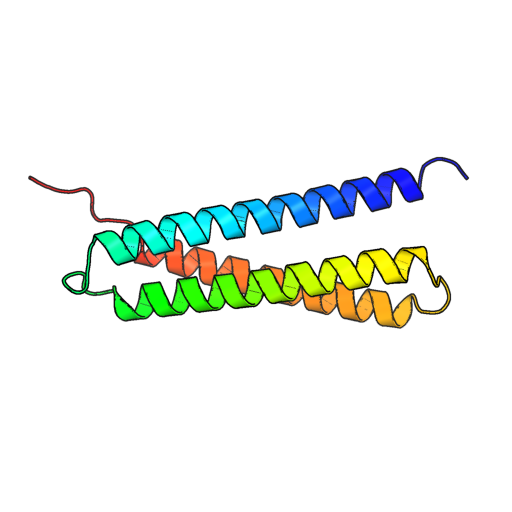 CA 1
ATOM 743 C C . VAL A 1 96 ? -7.586 -7.342 -0.148 1.00 89.75 96 VAL A C 1
ATOM 745 O O . VAL A 1 96 ? -8.583 -6.871 0.397 1.00 89.75 96 VAL A O 1
ATOM 748 N N . VAL A 1 97 ? -7.155 -8.578 0.115 1.00 90.75 97 VAL A N 1
ATOM 749 C CA . VAL A 1 97 ? -7.832 -9.472 1.070 1.00 90.75 97 VAL A CA 1
ATOM 750 C C . VAL A 1 97 ? -7.850 -8.869 2.478 1.00 90.75 97 VAL A C 1
ATOM 752 O O . VAL A 1 97 ? -8.901 -8.837 3.117 1.00 90.75 97 VAL A O 1
ATOM 755 N N . ILE A 1 98 ? -6.722 -8.333 2.953 1.00 90.50 98 ILE A N 1
ATOM 756 C CA . ILE A 1 98 ? -6.646 -7.649 4.252 1.00 90.50 98 ILE A CA 1
ATOM 757 C C . ILE A 1 98 ? -7.589 -6.437 4.280 1.00 90.50 98 ILE A C 1
ATOM 759 O O . ILE A 1 98 ? -8.325 -6.265 5.248 1.00 90.50 98 ILE A O 1
ATOM 763 N N . ASN A 1 99 ? -7.639 -5.642 3.210 1.00 88.75 99 ASN A N 1
ATOM 764 C CA . ASN A 1 99 ? -8.520 -4.476 3.097 1.00 88.75 99 ASN A CA 1
ATOM 765 C C . ASN A 1 99 ? -10.009 -4.844 3.105 1.00 88.75 99 ASN A C 1
ATO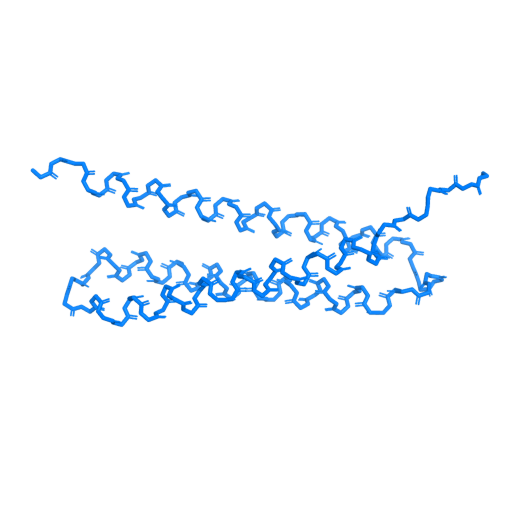M 767 O O . ASN A 1 99 ? -10.821 -4.102 3.664 1.00 88.75 99 ASN A O 1
ATOM 771 N N . VAL A 1 100 ? -10.382 -5.998 2.544 1.00 88.38 100 VAL A N 1
ATOM 772 C CA . VAL A 1 100 ? -11.747 -6.533 2.654 1.00 88.38 100 VAL A CA 1
ATOM 773 C C . VAL A 1 100 ? -12.084 -6.833 4.113 1.00 88.38 100 VAL A C 1
ATOM 775 O O . VAL A 1 100 ? -13.156 -6.446 4.575 1.00 88.38 100 VAL A O 1
ATOM 778 N N . PHE A 1 101 ? -11.169 -7.447 4.868 1.00 86.75 101 PHE A N 1
ATOM 779 C CA . PHE A 1 101 ? -11.369 -7.671 6.302 1.00 86.75 101 PHE A CA 1
ATOM 780 C C . PHE A 1 101 ? -11.433 -6.361 7.090 1.00 86.75 101 PHE A C 1
ATOM 782 O O . PHE A 1 101 ? -12.341 -6.197 7.900 1.00 86.75 101 PHE A O 1
ATOM 789 N N . ILE A 1 102 ? -10.529 -5.410 6.831 1.00 85.88 102 ILE A N 1
ATOM 790 C CA . ILE A 1 102 ? -10.565 -4.070 7.440 1.00 85.88 102 ILE A CA 1
ATOM 791 C C . ILE A 1 102 ? -11.931 -3.432 7.204 1.00 85.88 102 ILE A C 1
ATOM 793 O O . ILE A 1 102 ? -12.541 -2.954 8.150 1.00 85.88 102 ILE A O 1
ATOM 797 N N . THR A 1 103 ? -12.445 -3.482 5.975 1.00 84.31 103 THR A N 1
ATOM 798 C CA . THR A 1 103 ? -13.761 -2.929 5.645 1.00 84.31 103 THR A CA 1
ATOM 799 C C . THR A 1 103 ? -14.867 -3.672 6.391 1.00 84.31 103 THR A C 1
ATOM 801 O O . THR A 1 103 ? -15.697 -3.039 7.029 1.00 84.31 103 THR A O 1
ATOM 804 N N . ALA A 1 104 ? -14.861 -5.008 6.379 1.00 84.56 104 ALA A N 1
ATOM 805 C CA . ALA A 1 104 ? -15.878 -5.830 7.035 1.00 84.56 104 ALA A CA 1
ATOM 806 C C . ALA A 1 104 ? -15.941 -5.615 8.558 1.00 84.56 104 ALA A C 1
ATOM 808 O O . ALA A 1 104 ? -17.030 -5.573 9.128 1.00 84.56 104 ALA A O 1
ATOM 809 N N . PHE A 1 105 ? -14.789 -5.459 9.216 1.00 78.12 105 PHE A N 1
ATOM 810 C CA . PHE A 1 105 ? -14.706 -5.205 10.658 1.00 78.12 105 PHE A CA 1
ATOM 811 C C . PHE A 1 105 ? -14.836 -3.718 11.014 1.00 78.12 105 PHE A C 1
ATOM 813 O O . PHE A 1 105 ? -15.250 -3.385 12.123 1.00 78.12 105 PHE A O 1
ATOM 820 N N . GLY A 1 106 ? -14.460 -2.836 10.087 1.00 70.06 106 GLY A N 1
ATOM 821 C CA . GLY A 1 106 ? -14.404 -1.385 10.234 1.00 70.06 106 GLY A CA 1
ATOM 822 C C . GLY A 1 106 ? -15.670 -0.654 9.799 1.00 70.06 106 GLY A C 1
ATOM 823 O O . GLY A 1 106 ? -15.716 0.564 9.970 1.00 70.06 106 GLY A O 1
ATOM 824 N N . VAL A 1 107 ? -16.699 -1.352 9.283 1.00 61.69 107 VAL A N 1
ATOM 825 C CA . VAL A 1 107 ? -18.052 -0.785 9.162 1.00 61.69 107 VAL A CA 1
ATOM 826 C C . VAL A 1 107 ? -18.463 -0.297 10.547 1.00 61.69 107 VAL A C 1
ATOM 828 O O . VAL A 1 107 ? -18.866 -1.067 11.422 1.00 61.69 107 VAL A O 1
ATOM 831 N N . GLN A 1 108 ? -18.333 1.014 10.740 1.00 56.19 108 GLN A N 1
ATOM 832 C CA . GLN A 1 108 ? -18.892 1.712 11.875 1.00 56.19 108 GLN A CA 1
ATOM 833 C C . GLN A 1 108 ? -20.378 1.379 11.887 1.00 56.19 108 GLN A C 1
ATOM 835 O O . GLN A 1 108 ? -21.084 1.601 10.899 1.00 56.19 108 GLN A O 1
ATOM 840 N N . ARG A 1 109 ? -20.860 0.820 13.001 1.00 51.62 109 ARG A N 1
ATOM 841 C CA . ARG A 1 109 ? -22.299 0.823 13.245 1.00 51.62 109 ARG A CA 1
ATOM 842 C C . ARG A 1 109 ? -22.737 2.283 13.099 1.00 51.62 109 ARG A C 1
ATOM 844 O O . ARG A 1 109 ? -22.102 3.129 13.731 1.00 51.62 109 ARG A O 1
ATOM 851 N N . PRO A 1 110 ? -23.744 2.601 12.266 1.00 42.72 110 PRO A N 1
ATOM 852 C CA . PRO A 1 110 ? -24.255 3.959 12.220 1.00 42.72 110 PRO A CA 1
ATOM 853 C C . PRO A 1 110 ? -24.623 4.334 13.652 1.00 42.72 110 PRO A C 1
ATOM 855 O O . PRO A 1 110 ? -25.308 3.556 14.320 1.00 42.72 110 PRO A O 1
ATOM 858 N N . ASN A 1 111 ? -24.096 5.462 14.132 1.00 43.66 111 ASN A N 1
ATOM 859 C CA . ASN A 1 111 ? -24.456 6.014 15.430 1.00 43.66 111 ASN A CA 1
ATOM 860 C C . ASN A 1 111 ? -25.985 6.054 15.508 1.00 43.66 111 ASN A C 1
ATOM 862 O O . ASN A 1 111 ? -26.627 6.864 14.842 1.00 43.66 111 ASN A O 1
ATOM 866 N N . GLN A 1 112 ? -26.568 5.136 16.274 1.00 43.47 112 GLN A N 1
ATOM 867 C CA . GLN A 1 112 ? -27.907 5.327 16.785 1.00 43.47 112 GLN A CA 1
ATOM 868 C C . GLN A 1 112 ? -27.748 6.133 18.065 1.00 43.47 112 GLN A C 1
ATOM 870 O O . GLN A 1 112 ? -27.210 5.612 19.046 1.00 43.47 112 GLN A O 1
ATOM 875 N N . ASN A 1 113 ? -28.235 7.376 17.976 1.00 36.06 113 ASN A N 1
ATOM 876 C CA . ASN A 1 113 ? -28.654 8.318 19.024 1.00 36.06 113 ASN A CA 1
ATOM 877 C C . ASN A 1 113 ? -27.877 9.633 19.019 1.00 36.06 113 ASN A C 1
ATOM 879 O O . ASN A 1 113 ? -26.712 9.652 19.471 1.00 36.06 113 ASN A O 1
#

Solvent-accessible surface area (backbone atoms only — not comparable to full-atom values): 6460 Å² total; per-residue (Å²): 135,88,66,58,71,63,49,55,52,50,53,52,50,52,54,53,51,52,54,50,52,53,45,52,52,45,52,52,51,47,52,55,52,60,74,64,36,82,85,42,96,57,40,68,65,47,51,51,51,42,52,51,41,49,54,52,48,53,53,41,54,53,49,50,53,50,46,58,57,44,62,76,71,43,79,88,49,51,72,60,45,53,51,51,51,52,50,43,51,52,51,50,53,50,40,53,55,51,49,51,49,45,49,70,72,58,60,70,74,76,83,85,128